Protein AF-A0A8J3ISB2-F1 (afdb_monomer)

Foldseek 3Di:
DKAFWDQDPVDHQFIFGADPNDTDDTFDFQWWKWWDDPPDTWTFTKHKDQPQPVVPVPDDPQVNVCVVDVDPRRGIHIWTQTDVGDIGHDDTGIMMDTD

Solvent-accessible surface area (backbone atoms only — not comparable to full-atom values): 5762 Å² total; per-residue (Å²): 91,69,31,30,32,32,72,30,90,91,44,86,92,33,43,17,33,30,43,99,89,39,83,54,59,73,65,52,64,74,39,42,32,31,40,56,58,88,97,41,74,50,48,29,27,32,35,66,38,84,54,56,68,58,78,80,76,52,95,61,52,74,68,57,58,51,67,76,38,99,53,78,78,69,69,45,49,56,30,30,46,31,72,92,68,59,78,42,83,67,57,72,72,40,43,35,28,49,104

pLDDT: mean 78.36, std 19.23, range [39.5, 96.94]

Structure (mmCIF, N/CA/C/O backbone):
data_AF-A0A8J3ISB2-F1
#
_entry.id   AF-A0A8J3ISB2-F1
#
loop_
_atom_site.group_PDB
_atom_site.id
_atom_site.type_symbol
_atom_site.label_atom_id
_atom_site.label_alt_id
_atom_site.label_comp_id
_atom_site.label_asym_id
_atom_site.label_entity_id
_atom_site.label_seq_id
_atom_site.pdbx_PDB_ins_code
_atom_site.Cartn_x
_atom_site.Cartn_y
_atom_site.Cartn_z
_atom_site.occupancy
_atom_site.B_iso_or_equiv
_atom_site.auth_seq_id
_atom_site.auth_comp_id
_atom_site.auth_asym_id
_atom_site.auth_atom_id
_atom_site.pdbx_PDB_model_num
ATOM 1 N N . MET A 1 1 ? -3.108 -7.006 10.454 1.00 90.19 1 MET A N 1
ATOM 2 C CA . MET A 1 1 ? -3.843 -5.821 10.974 1.00 90.19 1 MET A CA 1
ATOM 3 C C . MET A 1 1 ? -4.614 -5.179 9.829 1.00 90.19 1 MET A C 1
ATOM 5 O O . MET A 1 1 ? -4.027 -5.074 8.766 1.00 90.19 1 MET A O 1
ATOM 9 N N . GLU A 1 2 ? -5.891 -4.813 9.992 1.00 95.12 2 GLU A N 1
ATOM 10 C CA . GLU A 1 2 ? -6.728 -4.221 8.925 1.00 95.12 2 GLU A CA 1
ATOM 11 C C . GLU A 1 2 ? -6.947 -2.723 9.155 1.00 95.12 2 GLU A C 1
ATOM 13 O O . GLU A 1 2 ? -7.111 -2.301 10.295 1.00 95.12 2 GLU A O 1
ATOM 18 N N . GLY A 1 3 ? -6.949 -1.941 8.078 1.00 96.19 3 GLY A N 1
ATOM 19 C CA . GLY A 1 3 ? -7.141 -0.498 8.124 1.00 96.19 3 GLY A CA 1
ATOM 20 C C . GLY A 1 3 ? -7.306 0.112 6.735 1.00 96.19 3 GLY A C 1
ATOM 21 O O . GLY A 1 3 ? -7.479 -0.593 5.738 1.00 96.19 3 GLY A O 1
ATOM 22 N N . THR A 1 4 ? -7.240 1.435 6.670 1.00 96.94 4 THR A N 1
ATOM 23 C CA . THR A 1 4 ? -7.366 2.204 5.427 1.00 96.94 4 THR A CA 1
ATOM 24 C C . THR A 1 4 ? -6.021 2.816 5.060 1.00 96.94 4 THR A C 1
ATOM 26 O O . THR A 1 4 ? -5.366 3.403 5.913 1.00 96.94 4 THR A O 1
ATOM 29 N N . LEU A 1 5 ? -5.590 2.713 3.804 1.00 95.06 5 LEU A N 1
ATOM 30 C CA . LEU A 1 5 ? -4.374 3.385 3.350 1.00 95.06 5 LEU A CA 1
ATOM 31 C C . LEU A 1 5 ? -4.520 4.901 3.442 1.00 95.06 5 LEU A C 1
ATOM 33 O O . LEU A 1 5 ? -5.492 5.475 2.954 1.00 95.06 5 LEU A O 1
ATOM 37 N N . MET A 1 6 ? -3.504 5.558 3.977 1.00 94.44 6 MET A N 1
ATOM 38 C CA . MET A 1 6 ? -3.362 7.008 3.955 1.00 94.44 6 MET A CA 1
ATOM 39 C C . MET A 1 6 ? -1.938 7.383 3.563 1.00 94.44 6 MET A C 1
ATOM 41 O O . MET A 1 6 ? -1.040 6.546 3.584 1.00 94.44 6 MET A O 1
ATOM 45 N N . LEU A 1 7 ? -1.717 8.641 3.192 1.00 91.00 7 LEU A N 1
ATOM 46 C CA . LEU A 1 7 ? -0.354 9.149 3.075 1.00 91.00 7 LEU A CA 1
ATOM 47 C C . LEU A 1 7 ? 0.208 9.346 4.483 1.00 91.00 7 LEU A C 1
ATOM 49 O O . LEU A 1 7 ? -0.463 9.942 5.323 1.00 91.00 7 LEU A O 1
ATOM 53 N N . SER A 1 8 ? 1.419 8.846 4.714 1.00 90.62 8 SER A N 1
ATOM 54 C CA . SER A 1 8 ? 2.125 8.985 5.986 1.00 90.62 8 SER A CA 1
ATOM 55 C C . SER A 1 8 ? 2.323 10.458 6.328 1.00 90.62 8 SER A C 1
ATOM 57 O O . SER A 1 8 ? 2.763 11.251 5.484 1.00 90.62 8 SER A O 1
ATOM 59 N N . THR A 1 9 ? 2.004 10.827 7.568 1.00 89.44 9 THR A N 1
ATOM 60 C CA . THR A 1 9 ? 2.258 12.182 8.073 1.00 89.44 9 THR A CA 1
ATOM 61 C C . THR A 1 9 ? 3.698 12.346 8.556 1.00 89.44 9 THR A C 1
ATOM 63 O O . THR A 1 9 ? 4.2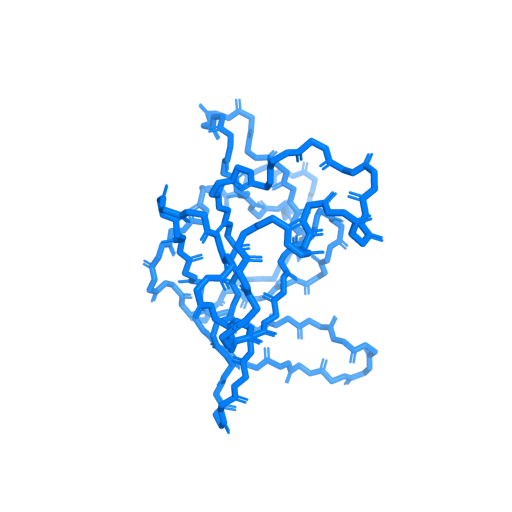40 13.452 8.487 1.00 89.44 9 THR A O 1
ATOM 66 N N . GLY A 1 10 ? 4.339 11.253 8.988 1.00 86.00 10 GLY A N 1
ATOM 67 C CA . GLY A 1 10 ? 5.720 11.240 9.478 1.00 86.00 10 GLY A CA 1
ATOM 68 C C . GLY A 1 10 ? 6.776 11.136 8.377 1.00 86.00 10 GLY A C 1
ATOM 69 O O . GLY A 1 10 ? 7.857 11.715 8.508 1.00 86.00 10 GLY A O 1
ATOM 70 N N . THR A 1 11 ? 6.458 10.463 7.266 1.00 84.75 11 THR A N 1
ATOM 71 C CA . THR A 1 11 ? 7.427 10.178 6.203 1.00 84.75 11 THR A CA 1
ATOM 72 C C . THR A 1 11 ? 6.867 10.508 4.826 1.00 84.75 11 THR A C 1
ATOM 74 O O . THR A 1 11 ? 6.132 9.745 4.196 1.00 84.75 11 THR A O 1
ATOM 77 N N . ARG A 1 12 ? 7.273 11.673 4.312 1.00 81.19 12 ARG A N 1
ATOM 78 C CA . ARG A 1 12 ? 6.813 12.198 3.023 1.00 81.19 12 ARG A CA 1
ATOM 79 C C . ARG A 1 12 ? 7.004 11.182 1.892 1.00 81.19 12 ARG A C 1
ATOM 81 O O . ARG A 1 12 ? 8.109 10.704 1.658 1.00 81.19 12 ARG A O 1
ATOM 88 N N . GLY A 1 13 ? 5.930 10.939 1.141 1.00 78.44 13 GLY A N 1
ATOM 89 C CA . GLY A 1 13 ? 5.936 10.053 -0.027 1.00 78.44 13 GLY A CA 1
ATOM 90 C C . GLY A 1 13 ? 5.662 8.584 0.291 1.00 78.44 13 GLY A C 1
ATOM 91 O O . GLY A 1 13 ? 5.605 7.784 -0.639 1.00 78.44 13 GLY A O 1
ATOM 92 N N . ARG A 1 14 ? 5.457 8.227 1.565 1.00 85.38 14 ARG A N 1
ATOM 93 C CA . ARG A 1 14 ? 5.054 6.878 1.971 1.00 85.38 14 ARG A CA 1
ATOM 94 C C . ARG A 1 14 ? 3.557 6.770 2.190 1.00 85.38 14 ARG A C 1
ATOM 96 O O . ARG A 1 14 ? 2.884 7.751 2.509 1.00 85.38 14 ARG A O 1
ATOM 103 N N . TYR A 1 15 ? 3.060 5.550 2.048 1.00 91.31 15 TYR A N 1
ATOM 104 C CA . TYR A 1 15 ? 1.771 5.176 2.605 1.00 91.31 15 TYR A CA 1
ATOM 105 C C . TYR A 1 15 ? 1.939 4.722 4.053 1.00 91.31 15 TYR A C 1
ATOM 107 O O . TYR A 1 15 ? 2.962 4.138 4.401 1.00 91.31 15 TYR A O 1
ATOM 115 N N . ALA A 1 16 ? 0.913 4.957 4.856 1.00 93.75 16 ALA A N 1
ATOM 116 C CA . ALA A 1 16 ? 0.738 4.417 6.193 1.00 93.75 16 ALA A CA 1
ATOM 117 C C . ALA A 1 16 ? -0.641 3.751 6.302 1.00 93.75 16 ALA A C 1
ATOM 119 O O . ALA A 1 16 ? -1.515 3.953 5.447 1.00 93.75 16 ALA A O 1
ATOM 120 N N . LEU A 1 17 ? -0.838 2.948 7.345 1.00 95.56 17 LEU A N 1
ATOM 121 C CA . LEU A 1 17 ? -2.132 2.340 7.638 1.00 95.56 17 LEU A CA 1
ATOM 122 C C . LEU A 1 17 ? -2.898 3.188 8.653 1.00 95.56 17 LEU A C 1
ATOM 124 O O . LEU A 1 17 ? -2.373 3.462 9.716 1.00 95.56 17 LEU A O 1
ATOM 128 N N . GLN A 1 18 ? -4.146 3.553 8.384 1.00 96.44 18 GLN A N 1
ATOM 129 C CA . GLN A 1 18 ? -5.030 4.144 9.385 1.00 96.44 18 GLN A CA 1
ATOM 130 C C . GLN A 1 18 ? -5.893 3.059 10.032 1.00 96.44 18 GLN A C 1
ATOM 132 O O . GLN A 1 18 ? -6.621 2.353 9.328 1.00 96.44 18 GLN A O 1
ATOM 137 N N . VAL A 1 19 ? -5.858 2.954 11.358 1.00 95.44 19 VAL A N 1
ATOM 138 C CA . VAL A 1 19 ? -6.667 2.009 12.142 1.00 95.44 19 VAL A CA 1
ATOM 139 C C . VAL A 1 19 ? -7.400 2.788 13.225 1.00 95.44 1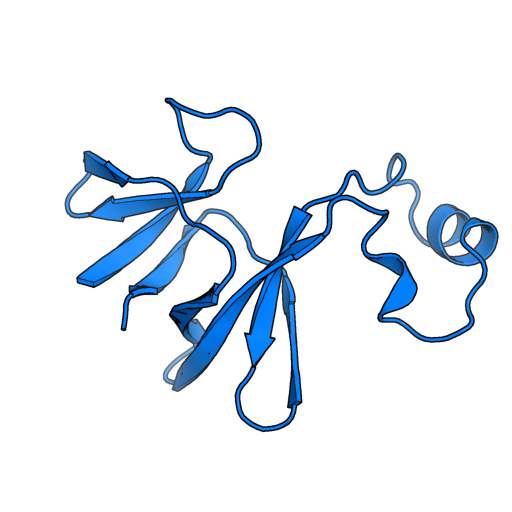9 VAL A C 1
ATOM 141 O O . VAL A 1 19 ? -6.780 3.539 13.967 1.00 95.44 19 VAL A O 1
ATOM 144 N N . ASP A 1 20 ? -8.727 2.655 13.282 1.00 93.44 20 ASP A N 1
ATOM 145 C CA . ASP A 1 20 ? -9.589 3.354 14.252 1.00 93.44 20 ASP A CA 1
ATOM 146 C C . ASP A 1 20 ? -9.365 4.881 14.329 1.00 93.44 20 ASP A C 1
ATOM 148 O O . ASP A 1 20 ? -9.563 5.509 15.365 1.00 93.44 20 ASP A O 1
AT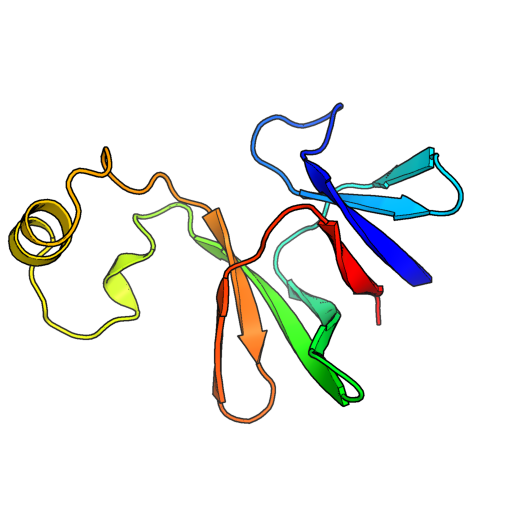OM 152 N N . GLY A 1 21 ? -8.979 5.491 13.202 1.00 92.06 21 GLY A N 1
ATOM 153 C CA . GLY A 1 21 ? -8.720 6.930 13.077 1.00 92.06 21 GLY A CA 1
ATOM 154 C C . GLY A 1 21 ? -7.260 7.342 13.283 1.00 92.06 21 GLY A C 1
ATOM 155 O O . GLY A 1 21 ? -6.901 8.451 12.895 1.00 92.06 21 GLY A O 1
ATOM 156 N N . GLU A 1 22 ? -6.411 6.446 13.780 1.00 94.25 22 GLU A N 1
ATOM 157 C CA . GLU A 1 22 ? -5.012 6.721 14.115 1.00 94.25 22 GLU A CA 1
ATOM 158 C C . GLU A 1 22 ? -4.046 6.172 13.055 1.00 94.25 22 GLU A C 1
ATOM 160 O O . GLU A 1 22 ? -4.300 5.134 12.439 1.00 94.25 22 GLU A O 1
ATOM 165 N N . GLU A 1 23 ? -2.923 6.864 12.841 1.00 94.25 23 GLU A N 1
ATOM 166 C CA . GLU A 1 23 ? -1.863 6.412 11.933 1.00 94.25 23 GLU A CA 1
ATOM 167 C C . GLU A 1 23 ? -1.043 5.284 12.576 1.00 94.25 23 GLU A C 1
ATOM 169 O O . GLU A 1 23 ? -0.500 5.408 13.674 1.00 94.25 23 GLU A O 1
ATOM 174 N N . TYR A 1 24 ? -0.924 4.179 11.853 1.00 89.44 24 TYR A N 1
ATOM 175 C CA . TYR A 1 24 ? -0.229 2.967 12.243 1.00 89.44 24 TYR A CA 1
ATOM 176 C C . TYR A 1 24 ? 0.892 2.657 11.252 1.00 89.44 24 TYR A C 1
ATOM 178 O O . TYR A 1 24 ? 0.752 1.803 10.378 1.00 89.44 24 TYR A O 1
ATOM 186 N N . GLY A 1 25 ? 2.014 3.355 11.429 1.00 87.31 25 GLY A N 1
ATOM 187 C CA . GLY A 1 25 ? 3.303 3.053 10.807 1.00 87.31 25 GLY A CA 1
ATOM 188 C C . GLY A 1 25 ? 3.354 3.140 9.278 1.00 87.31 25 GLY A C 1
ATOM 189 O O . GLY A 1 25 ? 2.368 2.984 8.560 1.00 87.31 25 GLY A O 1
ATOM 190 N N . ASP A 1 26 ? 4.560 3.352 8.764 1.00 90.88 26 ASP A N 1
ATOM 191 C CA . ASP A 1 26 ? 4.784 3.385 7.324 1.00 90.88 26 ASP A CA 1
ATOM 192 C C . ASP A 1 26 ? 4.785 1.988 6.712 1.00 90.88 26 ASP A C 1
ATOM 194 O O . ASP A 1 26 ? 5.337 1.030 7.265 1.00 90.88 26 ASP A O 1
ATOM 198 N N . LEU A 1 27 ? 4.276 1.914 5.487 1.00 89.00 27 LEU A N 1
ATOM 199 C CA . LEU A 1 27 ? 4.460 0.761 4.627 1.00 89.00 27 LEU A CA 1
ATOM 200 C C . LEU A 1 27 ? 5.854 0.753 3.996 1.00 89.00 27 LEU A C 1
ATOM 202 O O . LEU A 1 27 ? 6.444 1.789 3.668 1.00 89.00 27 LEU A O 1
ATOM 206 N N . SER A 1 28 ? 6.391 -0.450 3.832 1.00 89.31 28 SER A N 1
ATOM 207 C CA . SER A 1 28 ? 7.741 -0.715 3.340 1.00 89.31 28 SER A CA 1
ATOM 208 C C . SER A 1 28 ? 7.742 -1.863 2.330 1.00 89.31 28 SER A C 1
ATOM 210 O O . SER A 1 28 ? 6.909 -2.764 2.418 1.00 89.31 28 SER A O 1
ATOM 212 N N . SER A 1 29 ? 8.696 -1.833 1.392 1.00 88.62 29 SER A N 1
ATOM 213 C CA . SER A 1 29 ? 8.917 -2.923 0.425 1.00 88.62 29 SER A CA 1
ATOM 214 C C . SER A 1 29 ? 9.042 -4.279 1.123 1.00 88.62 29 SER A C 1
ATOM 216 O O . SER A 1 29 ? 9.639 -4.370 2.199 1.00 88.62 29 SER A O 1
ATOM 218 N N . GLY A 1 30 ? 8.501 -5.324 0.504 1.00 87.06 30 GLY A N 1
ATOM 219 C CA . GLY A 1 30 ? 8.491 -6.693 1.008 1.00 87.06 30 GLY A CA 1
ATOM 220 C C . GLY A 1 30 ? 7.437 -6.986 2.082 1.00 87.06 30 GLY A C 1
ATOM 221 O O . GLY A 1 30 ? 7.304 -8.139 2.490 1.00 87.06 30 GLY A O 1
ATOM 222 N N . GLN A 1 31 ? 6.668 -5.998 2.555 1.00 92.75 31 GLN A N 1
ATOM 223 C CA . GLN A 1 31 ? 5.592 -6.258 3.516 1.00 92.75 31 GLN A CA 1
ATOM 224 C C . GLN A 1 31 ? 4.401 -6.947 2.846 1.00 92.75 31 GLN A C 1
ATOM 226 O O . GLN A 1 31 ? 3.857 -6.447 1.862 1.00 92.75 31 GLN A O 1
ATOM 231 N N . GLY A 1 32 ? 3.963 -8.072 3.415 1.00 94.12 32 GLY A N 1
ATOM 232 C CA . 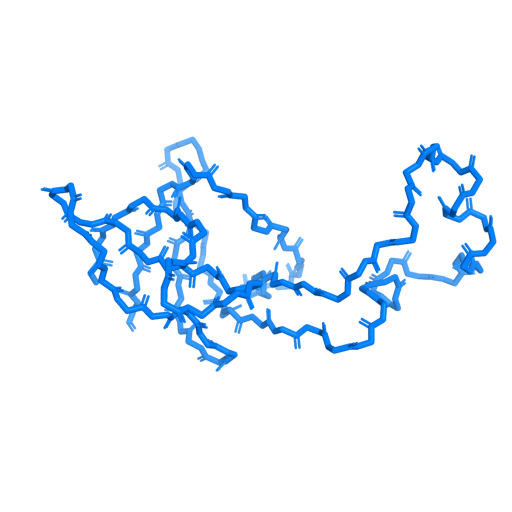GLY A 1 32 ? 2.775 -8.790 2.964 1.00 94.12 32 GLY A CA 1
ATOM 233 C C . GLY A 1 32 ? 1.495 -8.000 3.232 1.00 94.12 32 GLY A C 1
ATOM 234 O O . GLY A 1 32 ? 1.284 -7.464 4.324 1.00 94.12 32 GLY A O 1
ATOM 235 N N . VAL A 1 33 ? 0.619 -7.937 2.234 1.00 95.12 33 VAL A N 1
ATOM 236 C CA . VAL A 1 33 ? -0.641 -7.200 2.307 1.00 95.12 33 VAL A CA 1
ATOM 237 C C . VAL A 1 33 ? -1.748 -7.932 1.557 1.00 95.12 33 VAL A C 1
ATOM 239 O O . VAL A 1 33 ? -1.520 -8.595 0.550 1.00 95.12 33 VAL A O 1
ATOM 242 N N . ALA A 1 34 ? -2.979 -7.776 2.027 1.00 96.38 34 ALA A N 1
ATOM 243 C CA . ALA A 1 34 ? -4.178 -8.074 1.267 1.00 96.38 34 ALA A CA 1
ATOM 244 C C . ALA A 1 34 ? -4.968 -6.782 1.024 1.00 96.38 34 ALA A C 1
ATOM 246 O O . ALA A 1 34 ? -5.291 -6.069 1.973 1.00 96.38 34 ALA A O 1
ATOM 247 N N . ILE A 1 35 ? -5.303 -6.483 -0.230 1.00 94.75 35 ILE A N 1
ATOM 248 C CA . ILE A 1 35 ? -6.111 -5.321 -0.624 1.00 94.75 35 ILE A CA 1
ATOM 249 C C . ILE A 1 35 ? -7.549 -5.771 -0.873 1.00 94.75 35 ILE A C 1
ATOM 251 O O . ILE A 1 35 ? -7.788 -6.763 -1.566 1.00 94.75 35 ILE A O 1
ATOM 255 N N . LYS A 1 36 ? -8.523 -5.037 -0.332 1.00 96.44 36 LYS A N 1
ATOM 256 C CA . LYS A 1 36 ? -9.939 -5.303 -0.584 1.00 96.44 36 LYS A CA 1
ATOM 257 C C . LYS A 1 36 ? -10.373 -4.693 -1.917 1.00 96.44 36 LYS A C 1
ATOM 259 O O . LYS A 1 36 ? -10.413 -3.474 -2.068 1.00 96.44 36 LYS A O 1
ATOM 264 N N . CYS A 1 37 ? -10.776 -5.538 -2.859 1.00 91.25 37 CYS A N 1
ATOM 265 C CA . CYS A 1 37 ? -11.365 -5.134 -4.133 1.00 91.25 37 CYS A CA 1
ATOM 266 C C . CYS A 1 37 ? -12.767 -5.740 -4.250 1.00 91.25 37 CYS A C 1
ATOM 268 O O . CYS A 1 37 ? -12.937 -6.942 -4.458 1.00 91.25 37 CYS A O 1
ATOM 270 N N . GLY A 1 38 ? -13.797 -4.910 -4.062 1.00 92.12 38 GLY A N 1
ATOM 271 C CA . GLY A 1 38 ? -15.173 -5.389 -3.924 1.00 92.12 38 GLY A CA 1
ATOM 272 C C . GLY A 1 38 ? -15.323 -6.308 -2.706 1.00 92.12 38 GLY A C 1
ATOM 273 O O . GLY A 1 38 ? -15.007 -5.917 -1.581 1.00 92.12 38 GLY A O 1
ATOM 274 N N . ASN A 1 39 ? -15.782 -7.541 -2.936 1.00 94.69 39 ASN A N 1
ATOM 275 C CA . ASN A 1 39 ? -15.944 -8.560 -1.890 1.00 94.69 39 ASN A CA 1
ATOM 276 C C . ASN A 1 39 ? -14.747 -9.519 -1.779 1.00 94.69 39 ASN A C 1
ATOM 278 O O . ASN A 1 39 ? -14.829 -10.512 -1.058 1.00 94.69 39 ASN A O 1
ATOM 282 N N . GLN A 1 40 ? -13.655 -9.255 -2.498 1.00 94.94 40 GLN A N 1
ATOM 283 C CA . GLN A 1 40 ? -12.485 -10.127 -2.544 1.00 94.94 40 GLN A CA 1
ATOM 284 C C . GLN A 1 40 ? -11.271 -9.458 -1.905 1.00 94.94 40 GLN A C 1
ATOM 286 O O . GLN A 1 40 ? -11.118 -8.237 -1.946 1.00 94.94 40 GLN A O 1
ATOM 291 N N . TRP A 1 41 ? -10.406 -10.289 -1.329 1.00 96.00 41 TRP A N 1
ATOM 292 C CA . TRP A 1 41 ? -9.093 -9.892 -0.839 1.00 96.00 41 TRP A CA 1
ATOM 293 C C . TRP A 1 41 ? -8.039 -10.385 -1.821 1.00 96.00 41 TRP A C 1
ATOM 295 O O . TRP A 1 41 ? -7.964 -11.582 -2.096 1.00 96.00 41 TRP A O 1
ATOM 305 N N . ILE A 1 42 ? -7.254 -9.457 -2.352 1.00 94.62 42 ILE A N 1
ATOM 306 C CA . ILE A 1 42 ? -6.165 -9.733 -3.285 1.00 94.62 42 ILE A CA 1
ATOM 307 C C . ILE A 1 42 ? -4.862 -9.658 -2.500 1.00 94.62 42 ILE A C 1
ATOM 309 O O . ILE A 1 42 ? -4.557 -8.616 -1.925 1.00 94.62 42 ILE A O 1
ATOM 313 N N . ILE A 1 43 ? -4.136 -10.771 -2.442 1.00 95.88 43 ILE A N 1
ATOM 314 C CA . ILE A 1 43 ? -2.907 -10.921 -1.657 1.00 95.88 43 ILE A CA 1
ATOM 315 C C . ILE A 1 43 ? -1.697 -10.528 -2.508 1.00 95.88 43 ILE A C 1
ATOM 317 O O . ILE A 1 43 ? -1.672 -10.784 -3.711 1.00 95.88 43 ILE A O 1
ATOM 321 N N . GLY A 1 44 ? -0.704 -9.912 -1.879 1.00 92.62 44 GLY A N 1
ATOM 322 C CA . GLY A 1 44 ? 0.581 -9.618 -2.491 1.00 92.62 44 GLY A CA 1
ATOM 323 C C . GLY A 1 44 ? 1.576 -9.024 -1.500 1.00 92.62 44 GLY A C 1
ATOM 324 O O . GLY A 1 44 ? 1.367 -9.062 -0.284 1.00 92.62 44 GLY A O 1
ATOM 325 N N . CYS A 1 45 ? 2.640 -8.424 -2.023 1.00 92.75 45 CYS A N 1
ATOM 326 C CA . CYS A 1 45 ? 3.603 -7.655 -1.241 1.00 92.75 45 CYS A CA 1
ATOM 327 C C . CYS A 1 45 ? 3.653 -6.198 -1.697 1.00 92.75 45 CYS A C 1
ATOM 329 O O . CYS A 1 45 ? 3.543 -5.897 -2.886 1.00 92.75 45 CYS A O 1
ATOM 331 N N . ILE A 1 46 ? 3.805 -5.290 -0.734 1.00 90.25 46 ILE A N 1
ATOM 332 C CA . ILE A 1 46 ? 4.123 -3.890 -0.996 1.00 90.25 46 ILE A CA 1
ATOM 333 C C . ILE A 1 46 ? 5.502 -3.843 -1.630 1.00 90.25 46 ILE A C 1
ATOM 335 O O . ILE A 1 46 ? 6.444 -4.417 -1.096 1.00 90.25 46 ILE A O 1
ATOM 339 N N . GLU A 1 47 ? 5.633 -3.099 -2.713 1.00 86.50 47 GLU A N 1
ATOM 340 C CA . GLU A 1 47 ? 6.913 -2.774 -3.312 1.00 86.50 47 GLU A CA 1
ATOM 341 C C . GLU A 1 47 ? 7.010 -1.277 -3.573 1.00 86.50 47 GLU A C 1
ATOM 343 O O . GLU A 1 47 ? 6.002 -0.574 -3.693 1.00 86.50 47 GLU A O 1
ATOM 348 N N . TYR A 1 48 ? 8.239 -0.782 -3.635 1.00 81.31 48 TYR A N 1
ATOM 349 C CA . TYR A 1 48 ? 8.536 0.604 -3.944 1.00 81.31 48 TYR A CA 1
ATOM 350 C C . TYR A 1 48 ? 9.546 0.665 -5.081 1.00 81.31 48 TYR A C 1
ATOM 352 O O . TYR A 1 48 ? 10.635 0.104 -4.968 1.00 81.31 48 TYR A O 1
ATOM 360 N N . ASP A 1 49 ? 9.186 1.359 -6.158 1.00 72.62 49 ASP A N 1
ATOM 361 C CA . ASP A 1 49 ? 10.147 1.685 -7.206 1.00 72.62 49 ASP A CA 1
ATOM 362 C C . ASP A 1 49 ? 10.704 3.091 -6.973 1.00 72.62 49 ASP A C 1
ATOM 364 O O . ASP A 1 49 ? 9.952 4.068 -6.867 1.00 72.62 49 ASP A O 1
ATOM 368 N N . HIS A 1 50 ? 12.029 3.170 -6.855 1.00 61.75 50 HIS A N 1
ATOM 369 C CA . HIS A 1 50 ? 12.766 4.430 -6.806 1.00 61.75 50 HIS A CA 1
ATOM 370 C C . HIS A 1 50 ? 12.939 5.024 -8.207 1.00 61.75 50 HIS A C 1
ATOM 372 O O . HIS A 1 50 ? 13.031 6.248 -8.334 1.00 61.75 50 HIS A O 1
ATOM 378 N N . ASP A 1 51 ? 12.969 4.166 -9.226 1.00 52.97 51 ASP A N 1
ATOM 379 C CA . ASP A 1 51 ? 13.011 4.557 -10.622 1.00 52.97 51 ASP A CA 1
ATOM 380 C C . ASP A 1 51 ? 11.578 4.617 -11.173 1.00 52.97 51 ASP A C 1
ATOM 382 O O . ASP A 1 51 ? 10.618 4.118 -10.585 1.00 52.97 51 ASP A O 1
ATOM 386 N N . GLU A 1 52 ? 11.386 5.375 -12.248 1.00 52.69 52 GLU A N 1
ATOM 387 C CA . GLU A 1 52 ? 10.060 5.659 -12.793 1.00 52.69 52 GLU A CA 1
ATOM 388 C C . GLU A 1 52 ? 9.311 4.331 -13.077 1.00 52.69 52 GLU A C 1
ATOM 390 O O . GLU A 1 52 ? 9.753 3.548 -13.914 1.00 52.69 52 GLU A O 1
ATOM 395 N N . ILE A 1 53 ? 8.162 4.098 -12.414 1.00 50.84 53 ILE A N 1
ATOM 396 C CA . ILE A 1 53 ? 7.303 2.874 -12.425 1.00 50.84 53 ILE A CA 1
ATOM 397 C C . ILE A 1 53 ? 7.004 2.298 -13.838 1.00 50.84 53 ILE A C 1
ATOM 399 O O . ILE A 1 53 ? 6.477 1.195 -14.003 1.00 50.84 53 ILE A O 1
ATOM 403 N N . TYR A 1 54 ? 7.329 3.030 -14.898 1.00 46.59 54 TYR A N 1
ATOM 404 C CA . TYR A 1 54 ? 7.040 2.711 -16.290 1.00 46.59 54 TYR A CA 1
ATOM 405 C C . TYR A 1 54 ? 7.780 1.497 -16.855 1.00 46.59 54 TYR A C 1
ATOM 407 O O . TYR A 1 54 ? 7.354 0.978 -17.886 1.00 46.59 54 TYR A O 1
ATOM 415 N N . THR A 1 55 ? 8.815 0.977 -16.192 1.00 44.44 55 THR A N 1
ATOM 416 C CA . THR A 1 55 ? 9.527 -0.221 -16.672 1.00 44.44 55 THR A CA 1
ATOM 417 C C . THR A 1 55 ? 8.670 -1.497 -16.644 1.00 44.44 55 THR A C 1
ATOM 419 O O . THR A 1 55 ? 9.011 -2.480 -17.299 1.00 44.44 55 THR A O 1
ATOM 422 N N . LEU A 1 56 ? 7.529 -1.488 -15.941 1.00 45.34 56 LEU A N 1
ATOM 423 C CA . LEU A 1 56 ? 6.655 -2.656 -15.766 1.00 45.34 56 LEU A CA 1
ATOM 424 C C . LEU A 1 56 ? 5.486 -2.743 -16.773 1.00 45.34 56 LEU A C 1
ATOM 426 O O . LEU A 1 56 ? 4.749 -3.727 -16.755 1.00 45.34 56 LEU A O 1
ATOM 430 N N . LEU A 1 57 ? 5.316 -1.766 -17.679 1.00 47.47 57 LEU A N 1
ATOM 431 C CA . LEU A 1 57 ?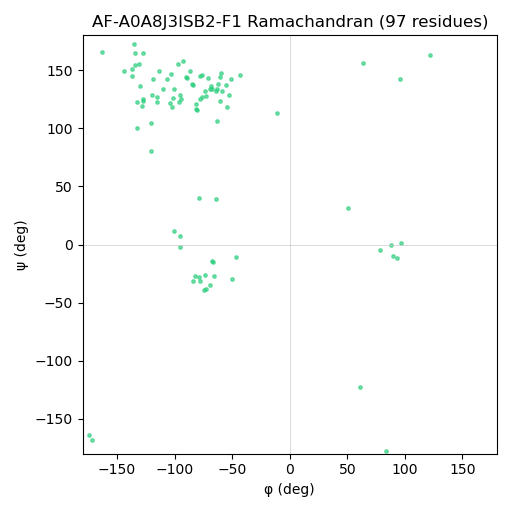 4.208 -1.731 -18.660 1.00 47.47 57 LEU A CA 1
ATOM 432 C C . LEU A 1 57 ? 4.585 -2.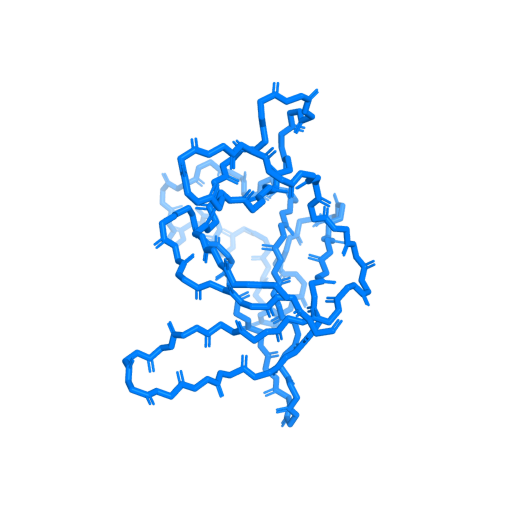202 -20.081 1.00 47.47 57 LEU A C 1
ATOM 434 O O . LEU A 1 57 ? 3.788 -2.075 -21.012 1.00 47.47 57 LEU A O 1
ATOM 438 N N . GLY A 1 58 ? 5.762 -2.804 -20.260 1.00 46.03 58 GLY A N 1
ATOM 439 C CA . GLY A 1 58 ? 6.264 -3.210 -21.577 1.00 46.03 58 GLY A CA 1
ATOM 440 C C . GLY A 1 58 ? 6.953 -2.059 -22.327 1.00 46.03 58 GLY A C 1
ATOM 441 O O . GLY A 1 58 ? 7.097 -0.971 -21.778 1.00 46.03 58 GLY A O 1
ATOM 442 N N . PRO A 1 59 ? 7.426 -2.284 -23.569 1.00 41.94 59 PRO A N 1
ATOM 443 C CA . PRO A 1 59 ? 8.420 -1.444 -24.245 1.00 41.94 59 PRO A CA 1
ATOM 444 C C . PRO A 1 59 ? 7.829 -0.154 -24.838 1.00 41.94 59 PRO A C 1
ATOM 446 O O . PRO A 1 59 ? 8.184 0.235 -25.946 1.00 41.94 59 PRO A O 1
ATOM 449 N N . GLN A 1 60 ? 6.904 0.499 -24.138 1.00 51.56 60 GLN A N 1
ATOM 450 C CA . GLN A 1 60 ? 6.505 1.853 -24.493 1.00 51.56 60 GLN A CA 1
ATOM 451 C C . GLN A 1 60 ? 7.544 2.797 -23.914 1.00 51.56 60 GLN A C 1
ATOM 453 O O . GLN A 1 60 ? 7.836 2.794 -22.719 1.00 51.56 60 GLN A O 1
ATOM 458 N N . THR A 1 61 ? 8.162 3.564 -24.797 1.00 55.34 61 THR A N 1
ATOM 459 C CA . THR A 1 61 ? 9.173 4.539 -24.410 1.00 55.34 61 THR A CA 1
ATOM 460 C C . THR A 1 61 ? 8.552 5.556 -23.448 1.00 55.34 61 THR A C 1
ATOM 462 O O . THR A 1 61 ? 7.372 5.892 -23.553 1.00 55.34 61 THR A O 1
ATOM 465 N N . LEU A 1 62 ? 9.341 6.071 -22.501 1.00 48.19 62 LEU A N 1
ATOM 466 C CA . LEU A 1 62 ? 8.902 7.063 -21.501 1.00 48.19 62 LEU A CA 1
ATOM 467 C C . LEU A 1 62 ? 8.164 8.262 -22.132 1.00 48.19 62 LEU A C 1
ATOM 469 O O . LEU A 1 62 ? 7.262 8.849 -21.536 1.00 48.19 62 LEU A O 1
ATOM 473 N N . GLU A 1 63 ? 8.522 8.593 -23.371 1.00 50.56 63 GLU A N 1
ATOM 474 C CA . GLU A 1 63 ? 7.917 9.649 -24.173 1.00 50.56 63 GLU A CA 1
ATOM 475 C C . GLU A 1 63 ? 6.475 9.330 -24.614 1.00 50.56 63 GLU A C 1
ATOM 477 O O . GLU A 1 63 ? 5.636 10.227 -24.672 1.00 50.56 63 GLU A O 1
ATOM 482 N N . GLU A 1 64 ? 6.152 8.069 -24.898 1.00 53.12 64 GLU A N 1
ATOM 483 C CA . GLU A 1 64 ? 4.815 7.640 -25.329 1.00 53.12 64 GLU A CA 1
ATOM 484 C C . GLU A 1 64 ? 3.821 7.642 -24.164 1.00 53.12 64 GLU A C 1
ATOM 486 O O . GLU A 1 64 ? 2.691 8.111 -24.312 1.00 53.12 64 GLU A O 1
ATOM 491 N N . VAL A 1 65 ? 4.254 7.220 -22.973 1.00 50.31 65 VAL A N 1
ATOM 492 C CA . VAL A 1 65 ? 3.397 7.222 -21.778 1.00 50.31 65 VAL A CA 1
ATOM 493 C C . VAL A 1 65 ? 3.159 8.645 -21.257 1.00 50.31 65 VAL A C 1
ATOM 495 O O . VAL A 1 65 ? 2.028 8.985 -20.899 1.00 50.31 65 VAL A O 1
ATOM 498 N N . ALA A 1 66 ? 4.181 9.508 -21.298 1.00 48.16 66 ALA A N 1
ATOM 499 C CA . ALA A 1 66 ? 4.057 10.928 -20.956 1.00 48.16 66 ALA A CA 1
ATOM 500 C C . ALA A 1 66 ? 3.166 11.712 -21.941 1.00 48.16 66 ALA A C 1
ATOM 502 O O . ALA A 1 66 ? 2.545 12.702 -21.562 1.00 48.16 66 ALA A O 1
ATOM 503 N N . LYS A 1 67 ? 3.066 11.270 -23.203 1.00 50.25 67 LYS A N 1
ATOM 504 C CA . LYS A 1 67 ? 2.144 11.846 -24.200 1.00 50.25 67 LYS A CA 1
ATOM 505 C C . LYS A 1 67 ? 0.694 11.386 -24.012 1.00 50.25 67 LYS A C 1
ATOM 507 O O . LYS A 1 67 ? -0.222 12.147 -24.315 1.00 50.25 67 LYS A O 1
ATOM 512 N N . LEU A 1 68 ? 0.467 10.165 -23.520 1.00 50.47 68 LEU A N 1
ATOM 513 C CA . LEU A 1 68 ? -0.877 9.588 -23.351 1.00 50.47 68 LEU A CA 1
ATOM 514 C C . LEU A 1 68 ? -1.667 10.193 -22.190 1.00 50.47 68 LEU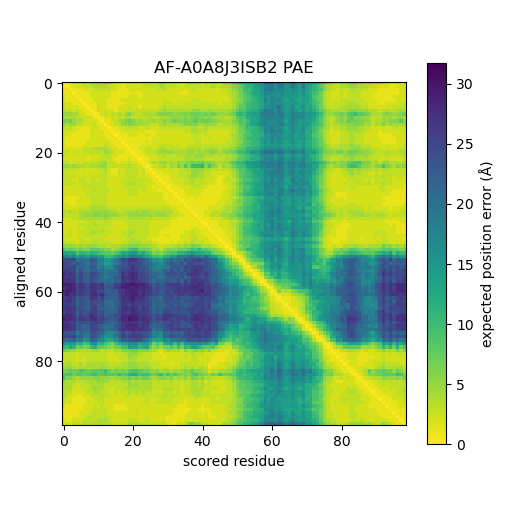 A C 1
ATOM 516 O O . LEU A 1 68 ? -2.899 10.181 -22.194 1.00 50.47 68 LEU A O 1
ATOM 520 N N . ARG A 1 69 ? -0.979 10.707 -21.175 1.00 46.66 69 ARG A N 1
ATOM 521 C CA . ARG A 1 69 ? -1.609 11.364 -20.036 1.00 46.66 69 ARG A CA 1
ATOM 522 C C . ARG A 1 69 ? -0.858 12.652 -19.811 1.00 46.66 69 ARG A C 1
ATOM 524 O O . ARG A 1 69 ? 0.337 12.605 -19.574 1.00 46.66 69 ARG A O 1
ATOM 531 N N . ASN A 1 70 ? -1.568 13.777 -19.844 1.00 42.97 70 ASN A N 1
ATOM 532 C CA . ASN A 1 70 ? -1.097 15.124 -19.495 1.00 42.97 70 ASN A CA 1
ATOM 533 C C . ASN A 1 70 ? -0.711 15.219 -17.993 1.00 42.97 70 ASN A C 1
ATOM 535 O O . ASN A 1 70 ? -1.063 16.163 -17.291 1.00 42.97 70 ASN A O 1
ATOM 539 N N . ALA A 1 71 ? 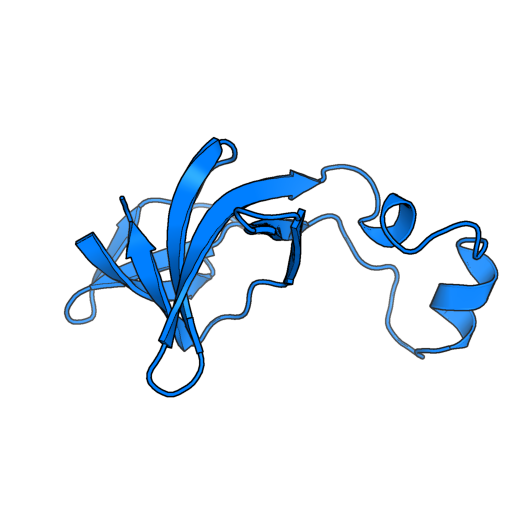-0.090 14.166 -17.467 1.00 41.69 71 ALA A N 1
ATOM 540 C CA . ALA A 1 71 ? 0.286 13.941 -16.097 1.00 41.69 71 ALA A CA 1
ATOM 541 C C . ALA A 1 71 ? 1.788 14.240 -15.995 1.00 41.69 71 ALA A C 1
ATOM 543 O O . ALA A 1 71 ? 2.569 13.695 -16.777 1.00 41.69 71 ALA A O 1
ATOM 544 N N . PRO A 1 72 ? 2.214 15.114 -15.072 1.00 39.50 72 PRO A N 1
ATOM 545 C CA . PRO A 1 72 ? 3.635 15.327 -14.824 1.00 39.50 72 PRO A CA 1
ATOM 546 C C . PRO A 1 72 ? 4.295 13.976 -14.504 1.00 39.50 72 PRO A C 1
ATOM 548 O O . PRO A 1 72 ? 3.685 13.185 -13.786 1.00 39.50 72 PRO A O 1
ATOM 551 N N . ARG A 1 73 ? 5.490 13.725 -15.078 1.00 43.03 73 ARG A N 1
ATOM 552 C CA . ARG A 1 73 ? 6.409 12.585 -14.819 1.00 43.03 73 ARG A CA 1
ATOM 553 C C . ARG A 1 73 ? 5.991 11.780 -13.581 1.00 43.03 73 ARG A C 1
ATOM 555 O O . ARG A 1 73 ? 6.063 12.336 -12.485 1.00 43.03 73 ARG A O 1
ATOM 562 N N . ALA A 1 74 ? 5.556 10.521 -13.724 1.00 44.72 74 ALA A N 1
ATOM 563 C CA . ALA A 1 74 ? 5.248 9.714 -12.543 1.00 44.72 74 ALA A CA 1
ATOM 564 C C . ALA A 1 74 ? 6.526 9.503 -11.728 1.00 44.72 74 ALA A C 1
ATOM 566 O O . ALA A 1 74 ? 7.436 8.775 -12.113 1.00 44.72 74 ALA A O 1
ATOM 567 N N . ILE A 1 75 ? 6.572 10.214 -10.609 1.00 47.38 75 ILE A N 1
ATOM 568 C CA . ILE A 1 75 ? 7.558 10.088 -9.548 1.00 47.38 75 ILE A CA 1
ATOM 569 C C . ILE A 1 75 ? 7.416 8.667 -8.981 1.00 47.38 75 ILE A C 1
ATOM 571 O O . ILE A 1 75 ? 6.285 8.198 -8.825 1.00 47.38 75 ILE A O 1
ATOM 575 N N . GLY A 1 76 ? 8.539 7.993 -8.706 1.00 57.47 76 GLY A N 1
ATOM 576 C CA . GLY A 1 76 ? 8.579 6.660 -8.092 1.00 57.47 76 GLY A CA 1
ATOM 577 C C . GLY A 1 76 ? 7.588 6.512 -6.931 1.00 57.47 76 GLY A C 1
ATOM 578 O O . GLY A 1 76 ? 7.287 7.474 -6.214 1.00 57.47 76 GLY A O 1
ATOM 579 N N . GLY A 1 77 ? 7.023 5.321 -6.769 1.00 68.94 77 GLY A N 1
ATOM 580 C CA . GLY A 1 77 ? 5.830 5.134 -5.952 1.00 68.94 77 GLY A CA 1
ATOM 581 C C . GLY A 1 77 ? 5.583 3.688 -5.556 1.00 68.94 77 GLY A C 1
ATOM 582 O O . GLY A 1 77 ? 6.185 2.751 -6.078 1.00 68.94 77 GLY A O 1
ATOM 583 N N . TYR A 1 78 ? 4.689 3.531 -4.586 1.00 79.31 78 TYR A N 1
ATOM 584 C CA . TYR A 1 78 ? 4.360 2.234 -4.020 1.00 79.31 78 TYR A CA 1
ATOM 585 C C . TYR A 1 78 ? 3.316 1.499 -4.862 1.00 79.31 78 TYR A C 1
ATOM 587 O O . TYR A 1 78 ? 2.302 2.074 -5.273 1.00 79.31 78 TYR A O 1
ATOM 595 N N . TYR A 1 79 ? 3.543 0.209 -5.056 1.00 85.88 79 TYR A N 1
ATOM 596 C CA . TYR A 1 79 ? 2.625 -0.711 -5.713 1.00 85.88 79 TYR A CA 1
ATOM 597 C C . TYR A 1 79 ? 2.532 -2.019 -4.925 1.00 85.88 79 TYR A C 1
ATOM 599 O O . TYR A 1 79 ? 3.254 -2.223 -3.952 1.00 85.88 79 TYR A O 1
ATOM 607 N N . VAL A 1 80 ? 1.616 -2.896 -5.327 1.00 87.81 80 VAL A N 1
ATOM 608 C CA . VAL A 1 80 ? 1.535 -4.269 -4.829 1.00 87.81 80 VAL A CA 1
ATOM 609 C C . VAL A 1 80 ? 1.821 -5.240 -5.954 1.00 87.81 80 VAL A C 1
ATOM 611 O O . VAL A 1 80 ? 1.132 -5.218 -6.976 1.00 87.81 80 VAL A O 1
ATOM 614 N N . ALA A 1 81 ? 2.825 -6.090 -5.757 1.00 86.06 81 ALA A N 1
ATOM 615 C CA . ALA A 1 81 ? 3.038 -7.268 -6.584 1.00 86.06 81 ALA A CA 1
ATOM 616 C C . ALA A 1 81 ? 2.087 -8.367 -6.096 1.00 86.06 81 ALA A C 1
ATOM 618 O O . ALA A 1 81 ? 2.158 -8.787 -4.944 1.00 86.06 81 ALA A O 1
ATOM 619 N N . VAL A 1 82 ? 1.148 -8.768 -6.952 1.00 88.50 82 VAL A N 1
ATOM 620 C CA . VAL A 1 82 ? 0.046 -9.670 -6.593 1.00 88.50 82 VAL A CA 1
ATOM 621 C C . VAL A 1 82 ? 0.485 -11.129 -6.701 1.00 88.50 82 VAL A C 1
ATOM 623 O O . VAL A 1 82 ? 1.118 -11.529 -7.683 1.00 88.50 82 VAL A O 1
ATOM 626 N N . ASP A 1 83 ? 0.083 -11.941 -5.726 1.00 82.56 83 ASP A N 1
ATOM 627 C CA . ASP A 1 83 ? 0.285 -13.387 -5.751 1.00 82.56 83 ASP A CA 1
ATOM 628 C C . ASP A 1 83 ? -0.434 -14.001 -6.961 1.00 82.56 83 ASP A C 1
ATOM 630 O O . ASP A 1 83 ? -1.642 -13.845 -7.144 1.00 82.56 83 ASP A O 1
ATOM 634 N N . GLY A 1 84 ? 0.311 -14.716 -7.805 1.00 75.12 84 GLY A N 1
ATOM 635 C CA . GLY A 1 84 ? -0.194 -15.232 -9.086 1.00 75.12 84 GLY A CA 1
ATOM 636 C C . GLY A 1 84 ? 0.138 -14.351 -10.294 1.00 75.12 84 GLY A C 1
ATOM 637 O O . GLY A 1 84 ? -0.191 -14.721 -11.420 1.00 75.12 84 GLY A O 1
ATOM 638 N N . GLY A 1 85 ? 0.857 -13.248 -10.076 1.00 74.06 85 GLY A N 1
ATOM 639 C CA . GLY A 1 85 ? 1.339 -12.353 -11.120 1.00 74.06 85 GLY A CA 1
ATOM 640 C C . GLY A 1 85 ? 0.405 -11.166 -11.349 1.00 74.06 85 GLY A C 1
ATOM 641 O O . GLY A 1 85 ? -0.817 -11.279 -11.293 1.00 74.06 85 GLY A O 1
ATOM 642 N N . GLY A 1 86 ? 0.999 -10.005 -11.620 1.00 77.44 86 GLY A N 1
ATOM 643 C CA . GLY A 1 86 ? 0.290 -8.739 -11.800 1.00 77.44 86 GLY A CA 1
ATOM 644 C C . GLY A 1 86 ? 0.753 -7.671 -10.814 1.00 77.44 86 GLY A C 1
ATOM 645 O O . GLY A 1 86 ? 1.402 -7.961 -9.810 1.00 77.44 86 GLY A O 1
ATOM 646 N N . ILE A 1 87 ? 0.431 -6.419 -11.132 1.00 80.31 87 ILE A N 1
ATOM 647 C CA . ILE A 1 87 ? 0.794 -5.247 -10.333 1.00 80.31 87 ILE A CA 1
ATOM 648 C C . ILE A 1 87 ? -0.450 -4.402 -10.107 1.00 80.31 87 ILE A C 1
ATOM 650 O O . ILE A 1 87 ? -1.223 -4.151 -11.034 1.00 80.31 87 ILE A O 1
ATOM 654 N N . MET A 1 88 ? -0.620 -3.940 -8.875 1.00 82.25 88 MET A N 1
ATOM 655 C CA . MET A 1 88 ? -1.687 -3.033 -8.483 1.00 82.25 88 MET A CA 1
ATOM 656 C C . MET A 1 88 ? -1.100 -1.736 -7.936 1.00 82.25 88 MET A C 1
ATOM 658 O O . MET A 1 88 ? -0.260 -1.756 -7.042 1.00 82.25 88 MET A O 1
ATOM 662 N N . GLY A 1 89 ? -1.552 -0.596 -8.455 1.00 82.75 89 GLY A N 1
ATOM 663 C CA . GLY A 1 89 ? -1.205 0.700 -7.875 1.00 82.75 89 GLY A CA 1
ATOM 664 C C . GLY A 1 89 ? -1.905 0.909 -6.533 1.00 82.75 89 GLY A C 1
ATOM 665 O O . GLY A 1 89 ? -3.064 0.525 -6.372 1.00 82.75 89 GLY A O 1
ATOM 666 N N . LEU A 1 90 ? -1.218 1.545 -5.587 1.00 84.94 90 LEU A N 1
ATOM 667 C CA . LEU A 1 90 ? -1.810 1.927 -4.308 1.00 84.94 90 LEU A CA 1
ATOM 668 C C . LEU A 1 90 ? -2.453 3.310 -4.380 1.00 84.94 90 LEU A C 1
ATOM 670 O O . LEU A 1 90 ? -1.925 4.227 -5.011 1.00 84.94 90 LEU A O 1
ATOM 674 N N . CYS A 1 91 ? -3.577 3.462 -3.684 1.00 87.06 91 CYS A N 1
ATOM 675 C CA . CYS A 1 91 ? -4.269 4.733 -3.521 1.00 87.06 91 CYS A CA 1
ATOM 676 C C . CYS A 1 91 ? -4.726 4.908 -2.070 1.00 87.06 91 CYS A C 1
ATOM 678 O O . CYS A 1 91 ? -5.131 3.947 -1.410 1.00 87.06 91 CYS A O 1
ATOM 680 N N . ALA A 1 92 ? -4.703 6.149 -1.586 1.00 90.75 92 ALA A N 1
ATOM 681 C CA . ALA A 1 92 ? -5.279 6.487 -0.291 1.00 90.75 92 ALA A CA 1
ATOM 682 C C . ALA A 1 92 ? -6.789 6.174 -0.275 1.00 90.75 92 ALA A C 1
ATOM 684 O O . ALA A 1 92 ? -7.484 6.338 -1.278 1.00 90.75 92 ALA A O 1
ATOM 685 N N . GLY A 1 93 ? -7.296 5.712 0.865 1.00 94.19 93 GLY A N 1
ATOM 686 C CA . GLY A 1 93 ? -8.683 5.284 1.042 1.00 94.19 93 GLY A CA 1
ATOM 687 C C . GLY A 1 93 ? -8.937 3.801 0.753 1.00 94.19 93 GLY A C 1
ATOM 688 O O . GLY A 1 93 ? -10.018 3.306 1.064 1.00 94.19 93 GLY A O 1
ATOM 689 N N . MET A 1 94 ? -7.974 3.063 0.191 1.00 95.06 94 MET A N 1
ATOM 690 C CA . MET A 1 94 ? -8.118 1.615 -0.001 1.00 95.06 94 MET A CA 1
ATOM 691 C C . MET A 1 94 ? -8.110 0.876 1.340 1.00 95.06 94 MET A C 1
ATOM 693 O O . MET A 1 94 ? -7.258 1.132 2.188 1.00 95.06 94 MET A O 1
ATOM 697 N N . THR A 1 95 ? -9.016 -0.086 1.515 1.00 96.81 95 THR A N 1
ATOM 698 C CA . THR A 1 95 ? -8.993 -0.990 2.672 1.00 96.81 95 THR A CA 1
ATOM 699 C C . THR A 1 95 ? -7.938 -2.069 2.464 1.00 96.81 95 THR A C 1
ATOM 701 O O . THR A 1 95 ? -7.969 -2.793 1.464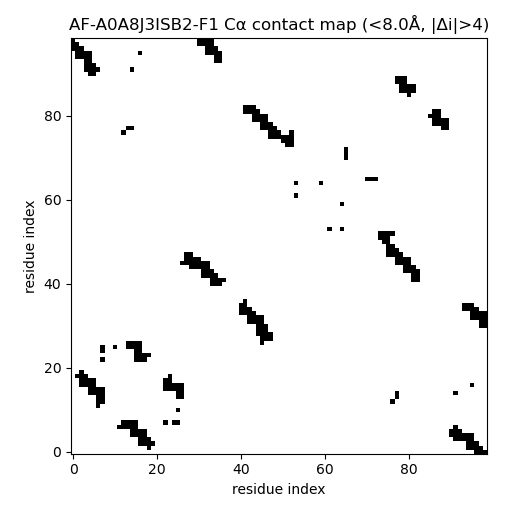 1.00 96.81 95 THR A O 1
ATOM 704 N N . VAL A 1 96 ? -7.024 -2.197 3.419 1.00 95.31 96 VAL A N 1
ATOM 705 C CA . VAL A 1 96 ? -5.908 -3.141 3.358 1.00 95.31 96 VAL A CA 1
ATOM 706 C C . VAL A 1 96 ? -5.733 -3.884 4.671 1.00 95.31 96 VAL A C 1
ATOM 708 O O . VAL A 1 96 ? -6.091 -3.397 5.743 1.00 95.31 96 VAL A O 1
ATOM 711 N N . ARG A 1 97 ? -5.146 -5.073 4.589 1.00 96.00 97 ARG A N 1
ATOM 712 C CA . ARG A 1 97 ? -4.777 -5.893 5.735 1.00 96.00 97 ARG A CA 1
ATOM 713 C C . ARG A 1 97 ? -3.316 -6.301 5.630 1.00 96.00 97 ARG A C 1
ATOM 715 O O . ARG A 1 97 ? -2.958 -7.004 4.697 1.00 96.00 97 ARG A O 1
ATOM 722 N N . LEU A 1 98 ? -2.500 -5.905 6.598 1.00 93.62 98 LEU A N 1
ATOM 723 C CA . LEU A 1 98 ? -1.134 -6.408 6.758 1.00 93.62 98 LEU A CA 1
ATOM 724 C C . LEU A 1 98 ? -1.169 -7.875 7.197 1.00 93.62 98 LEU A C 1
ATOM 726 O O . LEU A 1 98 ? -1.958 -8.208 8.101 1.00 93.62 98 LEU A O 1
ATOM 730 N N . LEU A 1 99 ? -0.346 -8.701 6.547 1.00 93.00 99 LEU A N 1
ATOM 731 C CA . LEU A 1 99 ? -0.232 -10.151 6.741 1.00 93.00 99 LEU A CA 1
ATOM 732 C C . LEU A 1 99 ? 0.940 -10.523 7.652 1.00 93.00 99 LEU A C 1
ATOM 734 O O . LEU A 1 99 ? 1.980 -9.833 7.589 1.00 93.00 99 LEU A O 1
#

Mean predicted aligned error: 9.03 Å

Organism: NCBI:txid2778369

Secondary structure (DSSP, 8-state):
-EEEEEE-SSSTT-EEEEETTEEEEE--TT-EEEEEETTEEEEEEEEE-SS-GGGGS-S--HHHHHHHS--------EEEEETTS-EEE--TT-EEEE-

InterPro domains:
  IPR035255 Domain of unknown function DUF5348 [PF17295] (9-59)

Nearest PDB structures (foldseek):
  3nrl-assembly1_A  TM=8.222E-01  e=9.846E-03  Mediterraneibacter gnavus ATCC 29149
  1s4m-assembly1_A  TM=4.052E-01  e=2.804E+00  Thermotoga maritima
  3cdd-assembly1_A  TM=2.334E-01  e=7.000E+00  Shewanella oneidensis MR-1

Sequence (99 aa):
MEGTLMLSTGTRGRYALQVDGEEYGDLSSGQGVAIKCGNQWIIGCIEYDHDEIYTLLGPQTLEEVAKLRNAPRAIGGYYVAVDGGGIMGLCAGMTVRLL

Radius of gyration: 14.32 Å; Cα contacts (8 Å, |Δi|>4): 185; chains: 1; bounding box: 29×31×40 Å